Protein AF-A0A965WSR9-F1 (afdb_monomer_lite)

pLDDT: mean 94.51, std 2.81, range [81.12, 97.62]

Structure (mmCIF, N/CA/C/O backbone):
data_AF-A0A965WSR9-F1
#
_entry.id   AF-A0A965WSR9-F1
#
loop_
_atom_site.group_PDB
_atom_site.id
_atom_site.type_symbol
_atom_site.label_atom_id
_atom_site.label_alt_id
_atom_site.label_comp_id
_atom_site.label_asym_id
_atom_site.label_entity_id
_atom_site.label_seq_id
_atom_site.pdbx_PDB_ins_code
_atom_site.Cartn_x
_atom_site.Cartn_y
_atom_site.Cartn_z
_atom_site.occupancy
_atom_site.B_iso_or_equiv
_atom_site.auth_seq_id
_atom_site.auth_comp_id
_atom_site.auth_asym_id
_atom_site.auth_atom_id
_atom_site.pdbx_PDB_model_num
ATOM 1 N N . MET A 1 1 ? -14.775 -7.196 31.036 1.00 81.12 1 MET A N 1
ATOM 2 C CA . MET A 1 1 ? -16.139 -6.786 30.633 1.00 81.12 1 MET A CA 1
ATOM 3 C C . MET A 1 1 ? -16.415 -5.404 31.200 1.00 81.12 1 MET A C 1
ATOM 5 O O . MET A 1 1 ? -16.198 -5.242 32.394 1.00 81.12 1 MET A O 1
ATOM 9 N N . PRO A 1 2 ? -16.818 -4.418 30.384 1.00 90.06 2 PRO A N 1
ATOM 10 C CA . PRO A 1 2 ? -17.109 -3.080 30.884 1.00 90.06 2 PRO A CA 1
ATOM 11 C C . PRO A 1 2 ? -18.497 -2.989 31.540 1.00 90.06 2 PRO A C 1
ATOM 13 O O . PRO A 1 2 ? -19.432 -3.663 31.107 1.00 90.06 2 PRO A O 1
ATOM 16 N N . THR A 1 3 ? -18.630 -2.152 32.571 1.00 96.50 3 THR A N 1
ATOM 17 C CA . THR A 1 3 ? -19.898 -1.870 33.268 1.00 96.50 3 THR A CA 1
ATOM 18 C C . THR A 1 3 ? -20.765 -0.885 32.476 1.00 96.50 3 THR A C 1
ATOM 20 O O . THR A 1 3 ? -20.275 -0.155 31.613 1.00 96.50 3 THR A O 1
ATOM 23 N N . VAL A 1 4 ? -22.064 -0.813 32.784 1.00 94.50 4 VAL A N 1
ATOM 24 C CA . VAL A 1 4 ? -22.996 0.108 32.103 1.00 94.50 4 VAL A CA 1
ATOM 25 C C . VAL A 1 4 ? -22.544 1.568 32.244 1.00 94.50 4 VAL A C 1
ATOM 27 O O . VAL A 1 4 ? -22.483 2.286 31.251 1.00 94.50 4 VAL A O 1
ATOM 30 N N . ASN A 1 5 ? -22.102 1.987 33.434 1.00 96.50 5 ASN A N 1
ATOM 31 C CA . ASN A 1 5 ? -21.586 3.343 33.656 1.00 96.50 5 ASN A CA 1
ATOM 32 C C . ASN A 1 5 ? -20.302 3.640 32.861 1.00 96.50 5 ASN A C 1
ATOM 34 O O . ASN A 1 5 ? -20.094 4.781 32.451 1.00 96.50 5 ASN A O 1
ATOM 38 N N . GLN A 1 6 ? -19.452 2.636 32.610 1.00 95.62 6 GLN A N 1
ATOM 39 C CA . GLN A 1 6 ? -18.278 2.794 31.745 1.00 95.62 6 GLN A CA 1
ATOM 40 C C . GLN A 1 6 ? -18.686 3.004 30.288 1.00 95.62 6 GLN A C 1
ATOM 42 O O . GLN A 1 6 ? -18.088 3.840 29.627 1.00 95.62 6 GLN A O 1
ATOM 47 N N . LEU A 1 7 ? -19.721 2.306 29.808 1.00 95.19 7 LEU A N 1
ATOM 48 C CA . LEU A 1 7 ? -20.246 2.489 28.450 1.00 95.19 7 LEU A CA 1
ATOM 49 C C . LEU A 1 7 ? -20.988 3.821 28.272 1.00 95.19 7 LEU A C 1
ATOM 51 O O . LEU A 1 7 ? -20.932 4.395 27.189 1.00 95.19 7 LEU A O 1
ATOM 55 N N . ILE A 1 8 ? -21.650 4.322 29.320 1.00 94.25 8 ILE A N 1
ATOM 56 C CA . ILE A 1 8 ? -22.293 5.647 29.318 1.00 94.25 8 ILE A CA 1
ATOM 57 C C .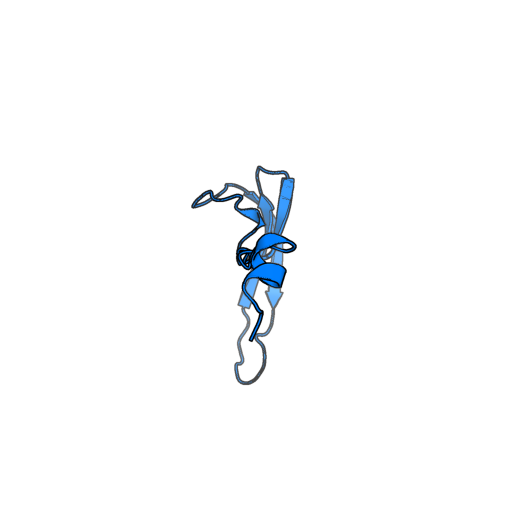 ILE A 1 8 ? -21.237 6.759 29.248 1.00 94.25 8 ILE A C 1
ATOM 59 O O . ILE A 1 8 ? -21.396 7.704 28.482 1.00 94.25 8 ILE A O 1
ATOM 63 N N . ARG A 1 9 ? -20.144 6.648 30.019 1.00 94.50 9 ARG A N 1
ATOM 64 C CA . ARG A 1 9 ? -19.045 7.634 30.010 1.00 94.50 9 ARG A CA 1
ATOM 65 C C . ARG A 1 9 ? -18.146 7.512 28.776 1.00 94.50 9 ARG A C 1
ATOM 67 O O . ARG A 1 9 ? -17.682 8.518 28.250 1.00 94.50 9 ARG A O 1
ATOM 74 N N . HIS A 1 10 ? -17.903 6.286 28.323 1.00 92.75 10 HIS A N 1
ATOM 75 C CA . HIS A 1 10 ? -17.041 5.951 27.194 1.00 92.75 10 HIS A CA 1
ATOM 76 C C . HIS A 1 10 ? -17.746 4.924 26.302 1.00 92.75 10 HIS A C 1
ATOM 78 O O . HIS A 1 10 ? -17.634 3.709 26.489 1.00 92.75 10 HIS A O 1
ATOM 84 N N . GLY A 1 11 ? -18.490 5.432 25.317 1.00 93.00 11 GLY A N 1
ATOM 85 C CA . GLY A 1 11 ? -19.178 4.605 24.329 1.00 93.00 11 GLY A CA 1
ATOM 86 C C . GLY A 1 11 ? -18.221 3.692 23.555 1.00 93.00 11 GLY A C 1
ATOM 87 O O . GLY A 1 11 ? -17.024 3.956 23.431 1.00 93.00 11 GLY A O 1
ATOM 88 N N . ARG A 1 12 ? -18.748 2.595 22.999 1.00 93.88 12 ARG A N 1
ATOM 89 C CA . ARG A 1 12 ? -17.942 1.687 22.169 1.00 93.88 12 ARG A CA 1
ATOM 90 C C . ARG A 1 12 ? -17.579 2.352 20.845 1.00 93.88 12 ARG A C 1
ATOM 92 O O . ARG A 1 12 ? -18.445 2.888 20.159 1.00 93.88 12 ARG A O 1
ATOM 99 N N . VAL A 1 13 ? -16.319 2.219 20.445 1.00 93.44 13 VAL A N 1
ATOM 100 C CA . VAL A 1 13 ? -15.832 2.675 19.139 1.00 93.44 13 VAL A CA 1
ATOM 101 C C . VAL A 1 13 ? -15.798 1.495 18.170 1.00 93.44 13 VAL A C 1
ATOM 103 O O . VAL A 1 13 ? -15.335 0.406 18.514 1.00 93.44 13 VAL A O 1
ATOM 106 N N . LYS A 1 14 ? -16.298 1.701 16.947 1.00 93.94 14 LYS A N 1
ATOM 107 C CA . LYS A 1 14 ? -16.177 0.714 15.866 1.00 93.94 14 LYS A CA 1
ATOM 108 C C . LYS A 1 14 ? -14.737 0.689 15.358 1.00 93.94 14 LYS A C 1
ATOM 110 O O . LYS A 1 14 ? -14.155 1.739 15.105 1.00 93.94 14 LYS A O 1
ATOM 115 N N . GLN A 1 15 ? -14.182 -0.502 15.166 1.00 92.25 15 GLN A N 1
ATOM 116 C CA . GLN A 1 15 ? -12.868 -0.645 14.545 1.00 92.25 15 GLN A CA 1
ATOM 117 C C . GLN A 1 15 ? -12.966 -0.310 13.053 1.00 92.25 15 GLN A C 1
ATOM 119 O O . GLN A 1 15 ? -13.843 -0.820 12.355 1.00 92.25 15 GLN A O 1
ATOM 124 N N . THR A 1 16 ? -12.082 0.558 12.566 1.00 92.94 16 THR A N 1
ATOM 125 C CA . THR A 1 16 ? -12.004 0.921 11.149 1.00 92.94 16 THR A CA 1
ATOM 126 C C . THR A 1 16 ? -10.906 0.113 10.463 1.00 92.94 16 THR A C 1
ATOM 128 O O . THR A 1 16 ? -9.795 -0.023 10.973 1.00 92.94 16 THR A O 1
ATOM 131 N N . THR A 1 17 ? -11.210 -0.440 9.289 1.00 93.56 17 THR A N 1
ATOM 132 C CA . THR A 1 17 ? -10.246 -1.186 8.469 1.00 93.56 17 THR A CA 1
ATOM 133 C C . THR A 1 17 ? -9.733 -0.320 7.325 1.00 93.56 17 THR A C 1
ATOM 135 O O . THR A 1 17 ? -10.510 0.382 6.676 1.00 93.56 17 THR A O 1
ATOM 138 N N . LYS A 1 18 ? -8.432 -0.401 7.033 1.00 91.81 18 LYS A N 1
ATOM 139 C CA . LYS A 1 18 ? -7.840 0.238 5.850 1.00 91.81 18 LYS A CA 1
ATOM 140 C C . LYS A 1 18 ? -8.080 -0.624 4.609 1.00 91.81 18 LYS A C 1
ATOM 142 O O . LYS A 1 18 ? -8.099 -1.850 4.695 1.00 91.81 18 LYS A O 1
ATOM 147 N N . THR A 1 19 ? -8.267 0.015 3.459 1.00 92.69 19 THR A N 1
ATOM 148 C CA . THR A 1 19 ? -8.395 -0.688 2.178 1.00 92.69 19 THR A CA 1
ATOM 149 C C . THR A 1 19 ? -7.033 -1.192 1.706 1.00 92.69 19 THR A C 1
ATOM 151 O O . THR A 1 19 ? -6.017 -0.531 1.911 1.00 92.69 19 THR A O 1
ATOM 154 N N . GLN A 1 20 ? -7.012 -2.348 1.034 1.00 92.06 20 GLN A N 1
ATOM 155 C CA . GLN A 1 20 ? -5.786 -2.894 0.430 1.00 92.06 20 GLN A CA 1
ATOM 156 C C . GLN A 1 20 ? -5.321 -2.078 -0.788 1.00 92.06 20 GLN A C 1
ATOM 158 O O . GLN A 1 20 ? -4.147 -2.086 -1.137 1.00 92.06 20 GLN A O 1
ATOM 163 N N . SER A 1 21 ? -6.239 -1.342 -1.421 1.00 92.06 21 SER A N 1
ATOM 164 C CA . SER A 1 21 ? -5.998 -0.542 -2.625 1.00 92.06 21 SER A CA 1
ATOM 165 C C . SER A 1 21 ? -6.330 0.944 -2.395 1.00 92.06 21 SER A C 1
ATOM 167 O O . SER A 1 21 ? -7.327 1.447 -2.928 1.00 92.06 21 SER A O 1
ATOM 169 N N . PRO A 1 22 ? -5.537 1.679 -1.591 1.00 92.12 22 PRO A N 1
ATOM 170 C CA . PRO A 1 22 ? -5.800 3.089 -1.295 1.00 92.12 22 PRO A CA 1
ATOM 171 C C . PRO A 1 22 ? -5.657 3.986 -2.533 1.00 92.12 22 PRO A C 1
ATOM 173 O O . PRO A 1 22 ? -6.420 4.934 -2.690 1.00 92.12 22 PRO A O 1
ATOM 176 N N . ILE A 1 23 ? -4.751 3.636 -3.454 1.00 93.12 23 ILE A N 1
ATOM 177 C CA . ILE A 1 23 ? -4.453 4.421 -4.663 1.00 93.12 23 ILE A CA 1
ATOM 178 C C . ILE A 1 23 ? -5.633 4.537 -5.640 1.00 93.12 23 ILE A C 1
ATOM 180 O O . ILE A 1 23 ? -5.636 5.420 -6.494 1.00 93.12 23 ILE A O 1
ATOM 184 N N . LEU A 1 24 ? -6.640 3.664 -5.520 1.00 93.38 24 LEU A N 1
ATOM 185 C CA . LEU A 1 24 ? -7.824 3.668 -6.380 1.00 93.38 24 LEU A CA 1
ATOM 186 C C . LEU A 1 24 ? -8.961 4.553 -5.856 1.00 93.38 24 LEU A C 1
ATOM 188 O O . LEU A 1 24 ? -9.903 4.788 -6.603 1.00 93.38 24 LEU A O 1
ATOM 192 N N . GLU A 1 25 ? -8.898 5.062 -4.619 1.00 92.19 25 GLU A N 1
ATOM 193 C CA . GLU A 1 25 ? -9.906 5.985 -4.055 1.00 92.19 25 GLU A CA 1
ATOM 194 C C . GLU A 1 25 ? -11.364 5.519 -4.255 1.00 92.19 25 GLU A C 1
ATOM 196 O O . GLU A 1 25 ? -12.234 6.294 -4.640 1.00 92.19 25 GLU A O 1
ATOM 201 N N . ARG A 1 26 ? -11.641 4.230 -4.006 1.00 92.50 26 ARG A N 1
ATOM 202 C CA . ARG A 1 26 ? -12.962 3.590 -4.206 1.00 92.50 26 ARG A CA 1
ATOM 203 C C . ARG A 1 26 ? -13.461 3.545 -5.662 1.00 92.50 26 ARG A C 1
ATOM 205 O O . ARG A 1 26 ? -14.601 3.150 -5.888 1.00 92.50 26 ARG A O 1
ATOM 212 N N . CYS A 1 27 ? -12.632 3.880 -6.648 1.00 94.56 27 CYS A N 1
ATOM 213 C CA . CYS A 1 27 ? -12.916 3.601 -8.054 1.00 94.56 27 CYS A CA 1
ATOM 214 C C . CYS A 1 27 ? -12.554 2.143 -8.399 1.00 94.56 27 CYS A C 1
ATOM 216 O O . CYS A 1 27 ? -11.559 1.632 -7.883 1.00 94.56 27 CYS A O 1
ATOM 218 N N . PRO A 1 28 ? -13.291 1.479 -9.309 1.00 95.75 28 PRO A N 1
ATOM 219 C CA . PRO A 1 28 ? -12.948 0.126 -9.755 1.00 95.75 28 PRO A CA 1
ATOM 220 C C . PRO A 1 28 ? -11.640 0.085 -10.561 1.00 95.75 28 PRO A C 1
ATOM 222 O O . PRO A 1 28 ? -10.897 -0.887 -10.486 1.00 95.75 28 PRO A O 1
ATOM 225 N N . GLN A 1 29 ? -11.337 1.150 -11.307 1.00 94.88 29 GLN A N 1
ATOM 226 C CA . GLN A 1 29 ? -10.117 1.297 -12.101 1.00 94.88 29 GLN A CA 1
ATOM 227 C C . GLN A 1 29 ? -9.771 2.780 -12.285 1.00 94.88 29 GLN A C 1
ATOM 229 O O . GLN A 1 29 ? -10.661 3.634 -12.282 1.00 94.88 29 GLN A O 1
ATOM 234 N N . LYS A 1 30 ? -8.485 3.093 -12.477 1.00 94.25 30 LYS A N 1
ATOM 235 C CA . LYS A 1 30 ? -8.001 4.432 -12.851 1.00 94.25 30 LYS A CA 1
ATOM 236 C C . LYS A 1 30 ? -6.999 4.318 -13.997 1.00 94.25 30 LYS A C 1
ATOM 238 O O . LYS A 1 30 ? -6.220 3.371 -14.050 1.00 94.25 30 LYS A O 1
ATOM 243 N N . ARG A 1 31 ? -7.020 5.294 -14.909 1.00 95.62 31 ARG A N 1
ATOM 244 C CA . ARG A 1 31 ? -6.006 5.413 -15.967 1.00 95.62 31 ARG A CA 1
ATOM 245 C C . ARG A 1 31 ? -4.682 5.868 -15.356 1.00 95.62 31 ARG A C 1
ATOM 247 O O . ARG A 1 31 ? -4.679 6.627 -14.387 1.00 95.62 31 ARG A O 1
ATOM 254 N N . GLY A 1 32 ? -3.575 5.445 -15.952 1.00 95.38 32 GLY A N 1
ATOM 255 C CA . GLY A 1 32 ? -2.242 5.866 -15.545 1.00 95.38 32 GLY A CA 1
ATOM 256 C C . GLY A 1 32 ? -1.228 5.746 -16.672 1.00 95.38 32 GLY A C 1
ATOM 257 O O . GLY A 1 32 ? -1.496 5.123 -17.698 1.00 95.38 32 GLY A O 1
ATOM 258 N N . VAL A 1 33 ? -0.071 6.367 -16.469 1.00 97.62 33 VAL A N 1
ATOM 259 C CA . VAL A 1 33 ? 1.066 6.350 -17.394 1.00 97.62 33 VAL A CA 1
ATOM 260 C C . VAL A 1 33 ? 2.188 5.523 -16.777 1.00 97.62 33 VAL A C 1
ATOM 262 O O . VAL A 1 33 ? 2.515 5.695 -15.601 1.00 97.62 33 VAL A O 1
ATOM 265 N N . CYS A 1 34 ? 2.771 4.618 -17.561 1.00 97.19 34 CYS A N 1
ATOM 266 C CA . CYS A 1 34 ? 3.909 3.816 -17.129 1.00 97.19 34 CYS A CA 1
ATOM 267 C C . CYS A 1 34 ? 5.172 4.683 -17.050 1.00 97.19 34 CYS A C 1
ATOM 269 O O . CYS A 1 34 ? 5.560 5.305 -18.034 1.00 97.19 34 CYS A O 1
ATOM 271 N N . LEU A 1 35 ? 5.814 4.701 -15.883 1.00 96.25 35 LEU A N 1
ATOM 272 C CA . LEU A 1 35 ? 7.079 5.393 -15.634 1.00 96.25 35 LEU A CA 1
ATOM 273 C C . LEU A 1 35 ? 8.276 4.481 -15.904 1.00 96.25 35 LEU A C 1
ATOM 275 O O . LEU A 1 35 ? 9.272 4.914 -16.475 1.00 96.25 35 LEU A O 1
ATOM 279 N N . SER A 1 36 ? 8.189 3.213 -15.497 1.00 95.62 36 SER A N 1
ATOM 280 C CA . SER A 1 36 ? 9.237 2.224 -15.749 1.00 95.62 36 SER A CA 1
ATOM 281 C C . SER A 1 36 ? 8.680 0.808 -15.805 1.00 95.62 36 SER A C 1
ATOM 283 O O . SER A 1 36 ? 7.733 0.474 -15.092 1.00 95.62 36 SER A O 1
ATOM 285 N N . VAL A 1 37 ? 9.294 -0.029 -16.642 1.00 97.25 37 VAL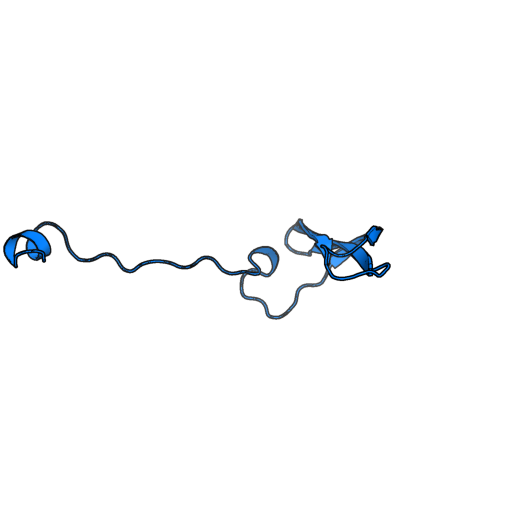 A N 1
ATOM 286 C CA . VAL A 1 37 ? 8.991 -1.459 -16.766 1.00 97.25 37 VAL A CA 1
ATOM 287 C C . VAL A 1 37 ? 10.223 -2.236 -16.329 1.00 97.25 37 VAL A C 1
ATOM 289 O O . VAL 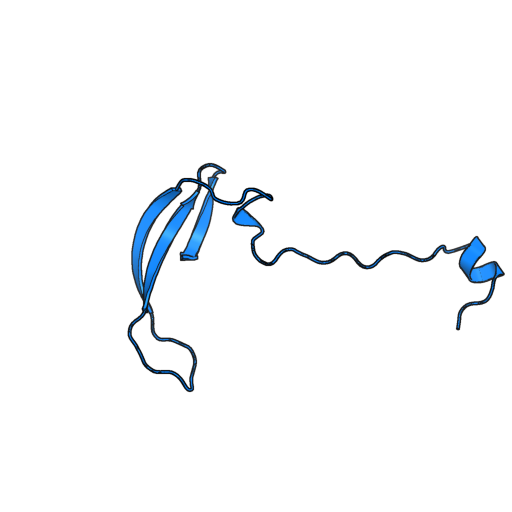A 1 37 ? 11.302 -2.054 -16.892 1.00 97.25 37 VAL A O 1
ATOM 292 N N . THR A 1 38 ? 10.081 -3.084 -15.315 1.00 96.69 38 THR A N 1
ATOM 293 C CA . THR A 1 38 ? 11.189 -3.868 -14.755 1.00 96.69 38 THR A CA 1
ATOM 294 C C . THR A 1 38 ? 10.760 -5.306 -14.482 1.00 96.69 38 THR A C 1
ATOM 296 O O . THR A 1 38 ? 9.585 -5.664 -14.588 1.00 96.69 38 THR A O 1
ATOM 299 N N . THR A 1 39 ? 11.726 -6.170 -14.170 1.00 97.12 39 THR A N 1
ATOM 300 C CA . THR A 1 39 ? 11.455 -7.551 -13.761 1.00 97.12 39 THR A CA 1
ATOM 301 C C . THR A 1 39 ? 11.850 -7.753 -12.302 1.00 97.12 39 THR A C 1
ATOM 303 O O . THR A 1 39 ? 12.873 -7.239 -11.857 1.00 97.12 39 THR A O 1
ATOM 306 N N . THR A 1 40 ? 11.024 -8.469 -11.536 1.00 96.25 40 THR A N 1
ATOM 307 C CA . THR A 1 40 ? 11.280 -8.793 -10.122 1.00 96.25 40 THR A CA 1
ATOM 308 C C . THR A 1 40 ? 11.094 -10.281 -9.852 1.00 96.25 40 THR A C 1
ATOM 310 O O . THR A 1 40 ? 10.291 -10.955 -10.501 1.00 96.25 40 THR A O 1
ATOM 313 N N . THR A 1 41 ? 11.853 -10.822 -8.900 1.00 96.62 41 THR A N 1
ATOM 314 C CA . THR A 1 41 ? 11.715 -12.213 -8.454 1.00 96.62 41 THR A CA 1
ATOM 315 C C . THR A 1 41 ? 10.681 -12.303 -7.321 1.00 96.62 41 THR A C 1
ATOM 317 O O . THR A 1 41 ? 10.638 -11.430 -6.452 1.00 96.62 41 THR A O 1
ATOM 320 N N . PRO A 1 42 ? 9.793 -13.317 -7.312 1.00 97.06 42 PRO A N 1
ATOM 321 C CA 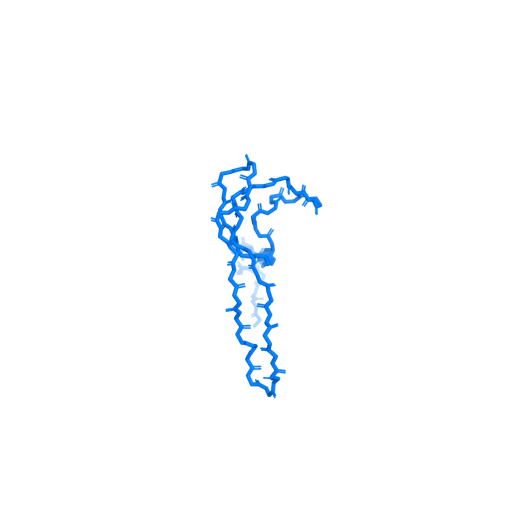. PRO A 1 42 ? 8.800 -13.477 -6.255 1.00 97.06 42 PRO A CA 1
ATOM 322 C C . PRO A 1 42 ? 9.456 -13.909 -4.934 1.00 97.06 42 PRO A C 1
ATOM 324 O O . PRO A 1 42 ? 10.560 -14.450 -4.910 1.00 97.06 42 PRO A O 1
ATOM 327 N N . LYS A 1 43 ? 8.744 -13.728 -3.815 1.00 96.12 43 LYS A N 1
ATOM 328 C CA . LYS A 1 43 ? 9.181 -14.248 -2.511 1.00 96.12 43 LYS A CA 1
ATOM 329 C C . LYS A 1 43 ? 9.231 -15.786 -2.537 1.00 96.12 43 LYS A C 1
ATOM 331 O O . LYS A 1 43 ? 8.324 -16.428 -3.078 1.00 96.12 43 LYS A O 1
ATOM 336 N N . LYS A 1 44 ? 10.251 -16.369 -1.890 1.00 94.38 44 LYS A N 1
ATOM 337 C CA . LYS A 1 44 ? 10.355 -17.818 -1.614 1.00 94.38 44 LYS A CA 1
ATOM 338 C C . LYS A 1 44 ? 9.021 -18.331 -1.030 1.00 94.38 44 LYS A C 1
ATOM 340 O O . LYS A 1 44 ? 8.450 -17.626 -0.195 1.00 94.38 44 LYS A O 1
ATOM 345 N N . PRO A 1 45 ? 8.502 -19.511 -1.421 1.00 96.88 45 PRO A N 1
ATOM 346 C CA . PRO A 1 45 ? 9.129 -20.625 -2.156 1.00 96.88 45 PRO A 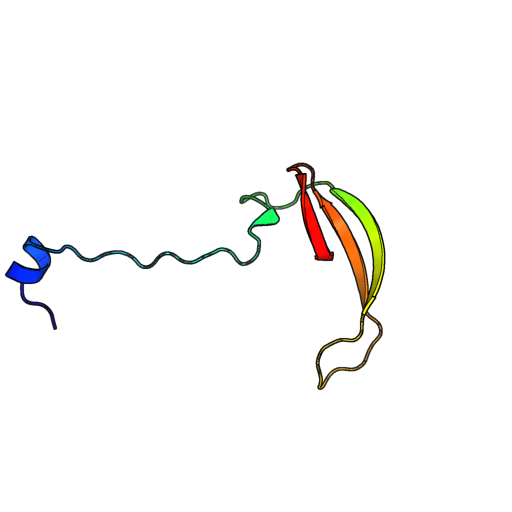CA 1
ATOM 347 C C . PRO A 1 45 ? 9.104 -20.516 -3.682 1.00 96.88 45 PRO A C 1
ATOM 349 O O . PRO A 1 45 ? 9.660 -21.374 -4.360 1.00 96.88 45 PRO A O 1
ATOM 352 N N . ASN A 1 46 ? 8.460 -19.490 -4.227 1.00 97.31 46 ASN A N 1
ATOM 353 C CA . ASN A 1 46 ? 8.250 -19.392 -5.663 1.00 97.31 46 ASN A CA 1
ATOM 354 C C . ASN A 1 46 ? 9.522 -18.926 -6.386 1.00 97.31 46 ASN A C 1
ATOM 356 O O . ASN A 1 46 ? 10.328 -18.189 -5.821 1.00 97.31 46 ASN A O 1
ATOM 360 N N . SER A 1 47 ? 9.660 -19.307 -7.658 1.00 95.62 47 SER A N 1
ATOM 361 C CA . SER A 1 47 ? 10.732 -18.849 -8.547 1.00 95.62 47 SER A CA 1
ATOM 362 C C . SER A 1 47 ? 10.152 -18.504 -9.917 1.00 95.62 47 SER A C 1
ATOM 364 O O . SER A 1 47 ? 9.434 -19.313 -10.499 1.00 95.62 47 SER A O 1
ATOM 366 N N . ALA A 1 48 ? 10.392 -17.275 -10.384 1.00 96.56 48 ALA A N 1
ATOM 367 C CA . ALA A 1 48 ? 10.014 -16.763 -11.706 1.00 96.56 48 ALA A CA 1
ATOM 368 C C . ALA A 1 48 ? 10.594 -15.350 -11.920 1.00 96.56 48 ALA A C 1
ATOM 370 O O . ALA A 1 48 ? 10.970 -14.682 -10.959 1.00 96.56 48 ALA A O 1
ATOM 371 N N . MET A 1 49 ? 10.566 -14.851 -13.160 1.00 96.44 49 MET A N 1
ATOM 372 C CA . MET A 1 49 ? 10.696 -13.417 -13.452 1.00 96.44 49 MET A CA 1
ATOM 373 C C . MET A 1 49 ? 9.304 -12.801 -13.647 1.00 96.44 49 MET A C 1
ATOM 375 O O . MET A 1 49 ? 8.597 -13.143 -14.595 1.00 96.44 49 MET A O 1
ATOM 379 N N . ARG A 1 50 ? 8.888 -11.897 -12.753 1.00 96.38 50 ARG A N 1
ATOM 380 C CA . ARG A 1 50 ? 7.621 -11.154 -12.844 1.00 96.38 50 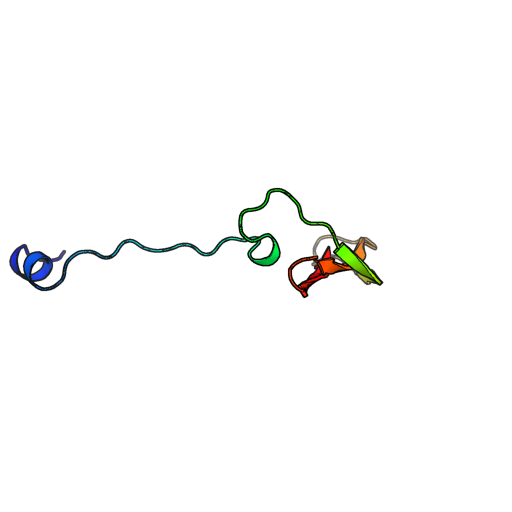ARG A CA 1
ATOM 381 C C . ARG A 1 50 ? 7.869 -9.825 -13.547 1.00 96.38 50 ARG A C 1
ATOM 383 O O . ARG A 1 50 ? 8.628 -9.006 -13.038 1.00 96.38 50 ARG A O 1
ATOM 390 N N . LYS A 1 51 ? 7.246 -9.617 -14.708 1.00 96.56 51 LYS A N 1
ATOM 391 C CA . LYS A 1 51 ? 7.225 -8.308 -15.376 1.00 96.56 51 LYS A CA 1
ATOM 392 C C . LYS A 1 51 ? 6.289 -7.396 -14.588 1.00 96.56 51 LYS A C 1
ATOM 394 O O . LYS A 1 51 ? 5.130 -7.758 -14.414 1.00 96.56 51 LYS A O 1
ATOM 399 N N . ILE A 1 52 ? 6.803 -6.270 -14.112 1.00 96.62 52 ILE A N 1
ATOM 400 C CA . ILE A 1 52 ? 6.061 -5.281 -13.326 1.00 96.62 52 ILE A CA 1
ATOM 401 C C . ILE A 1 52 ? 6.240 -3.889 -13.932 1.00 96.62 52 ILE A C 1
ATOM 403 O O . ILE A 1 52 ? 7.215 -3.631 -14.646 1.00 96.62 52 ILE A O 1
ATOM 407 N N . ALA A 1 53 ? 5.316 -2.985 -13.624 1.00 97.31 53 ALA A N 1
ATOM 408 C CA . ALA A 1 53 ? 5.369 -1.598 -14.059 1.00 97.31 53 ALA A CA 1
ATOM 409 C C . ALA A 1 53 ? 5.170 -0.638 -12.885 1.00 97.31 53 ALA A C 1
ATOM 411 O O . ALA A 1 53 ? 4.248 -0.789 -12.087 1.00 97.31 53 ALA A O 1
ATOM 412 N N . ARG A 1 54 ? 5.995 0.409 -12.803 1.00 96.81 54 ARG A N 1
ATOM 413 C CA . ARG A 1 54 ? 5.670 1.583 -11.984 1.00 96.81 54 ARG A CA 1
ATOM 414 C C . ARG A 1 54 ? 4.769 2.498 -12.793 1.00 96.81 54 ARG A C 1
ATOM 416 O O . ARG A 1 54 ? 5.137 2.903 -13.893 1.00 96.81 54 ARG A O 1
ATOM 423 N N . VAL A 1 55 ? 3.608 2.840 -12.251 1.00 97.38 55 VAL A N 1
ATOM 424 C CA . VAL A 1 55 ? 2.575 3.618 -12.940 1.00 97.38 55 VAL A CA 1
ATOM 425 C C . VAL A 1 55 ? 2.188 4.827 -12.101 1.00 97.38 55 VAL A C 1
ATOM 427 O O . VAL A 1 55 ? 1.955 4.708 -10.898 1.00 97.38 55 VAL A O 1
ATOM 430 N N . ARG A 1 56 ? 2.079 5.988 -12.751 1.00 96.50 56 ARG A N 1
ATOM 431 C CA . ARG A 1 56 ? 1.472 7.192 -12.178 1.00 96.50 56 ARG A CA 1
ATOM 432 C C . ARG A 1 56 ? 0.016 7.279 -12.609 1.00 96.50 56 ARG A C 1
ATOM 434 O O . ARG A 1 56 ? -0.271 7.379 -13.801 1.00 96.50 56 ARG A O 1
ATOM 441 N N . LEU A 1 57 ? -0.898 7.208 -11.650 1.00 96.38 57 LEU A N 1
ATOM 442 C CA . LEU A 1 57 ? -2.340 7.259 -11.880 1.00 96.38 57 LEU A CA 1
ATOM 443 C C . LEU A 1 57 ? -2.831 8.699 -12.071 1.00 96.38 57 LEU A C 1
ATOM 445 O O . LEU A 1 57 ? -2.168 9.668 -11.703 1.00 96.38 57 LEU A O 1
ATOM 449 N N . SER A 1 58 ? -4.038 8.845 -12.617 1.00 95.50 58 SER A N 1
ATOM 450 C CA . SER A 1 58 ? -4.659 10.149 -12.879 1.00 95.50 58 SER A CA 1
ATOM 451 C C . SER A 1 58 ? -4.925 10.997 -11.626 1.00 95.50 58 SER A C 1
ATOM 453 O O . SER A 1 58 ? -5.123 12.198 -11.751 1.00 95.50 58 SER A O 1
ATOM 455 N N . ASN A 1 59 ? -4.933 10.402 -10.428 1.00 93.50 59 ASN A N 1
ATOM 456 C CA . ASN A 1 59 ? -5.002 11.120 -9.145 1.00 93.50 59 ASN A CA 1
ATOM 457 C C . ASN A 1 59 ? -3.625 11.587 -8.634 1.00 93.50 59 ASN A C 1
ATOM 459 O O . ASN A 1 59 ? -3.512 12.058 -7.508 1.00 93.50 59 ASN A O 1
ATOM 463 N N . GLY A 1 60 ? -2.571 11.447 -9.443 1.00 92.94 60 GLY A N 1
ATOM 464 C CA . GLY A 1 60 ? -1.218 11.896 -9.120 1.00 92.94 60 GLY A CA 1
ATOM 465 C C . GLY A 1 60 ? -0.419 10.930 -8.246 1.00 92.94 60 GLY A C 1
ATOM 466 O O . GLY A 1 60 ? 0.775 11.162 -8.065 1.00 92.94 60 GLY A O 1
ATOM 467 N N . LEU A 1 61 ? -1.038 9.850 -7.757 1.00 95.00 61 LEU A N 1
ATOM 468 C CA . LEU A 1 61 ? -0.378 8.819 -6.961 1.00 95.00 61 LEU A CA 1
ATOM 469 C C . LEU A 1 61 ? 0.407 7.848 -7.846 1.00 95.00 61 LEU A C 1
ATOM 471 O O . LEU A 1 61 ? -0.012 7.508 -8.955 1.00 95.00 61 LEU A O 1
ATOM 475 N N . GLU A 1 62 ? 1.529 7.365 -7.324 1.00 94.69 62 GLU A N 1
ATOM 476 C CA . GLU A 1 62 ? 2.356 6.351 -7.971 1.00 94.69 62 GLU A CA 1
ATOM 477 C C . GLU A 1 62 ? 2.231 5.008 -7.255 1.00 94.69 62 GLU A C 1
ATOM 479 O O . GLU A 1 62 ? 2.187 4.941 -6.026 1.00 94.69 62 GLU A O 1
ATOM 484 N N . GLY A 1 63 ? 2.199 3.928 -8.031 1.00 92.88 63 GLY A N 1
ATOM 485 C CA . GLY A 1 63 ? 2.162 2.565 -7.518 1.00 92.88 63 GLY A CA 1
ATOM 486 C C . GLY A 1 63 ? 2.861 1.589 -8.455 1.00 92.88 63 GLY A C 1
ATOM 487 O O . GLY A 1 63 ? 3.112 1.895 -9.620 1.00 92.88 63 GLY A O 1
ATOM 488 N N . THR A 1 64 ? 3.180 0.410 -7.933 1.00 93.88 64 THR A N 1
ATOM 489 C CA . THR A 1 64 ? 3.686 -0.711 -8.731 1.00 93.88 64 THR A CA 1
ATOM 490 C C . THR A 1 64 ? 2.532 -1.653 -9.042 1.00 93.88 64 THR A C 1
ATOM 492 O O . THR A 1 64 ? 1.771 -1.998 -8.136 1.00 93.88 64 THR A O 1
ATOM 495 N N . ILE A 1 65 ? 2.420 -2.053 -10.307 1.00 83.69 65 ILE A N 1
ATOM 496 C CA . ILE A 1 65 ? 1.441 -3.016 -10.820 1.00 83.69 65 ILE A CA 1
ATOM 497 C C . ILE A 1 65 ? 2.175 -4.228 -11.391 1.00 83.69 65 ILE A C 1
ATOM 499 O O . ILE A 1 65 ? 3.259 -4.029 -11.994 1.00 83.69 65 ILE A O 1
#

Foldseek 3Di:
DDDPVCCVVPPDDDDDDDDPCVVCVPPPDFDWDFPDWDWDADDPPDGDTDTKTWTQTPVRDIDID

Radius of gyration: 21.01 Å; chains: 1; bounding box: 35×32×51 Å

Secondary structure (DSSP, 8-state):
---HHHHHHSPPPPPPPPPS-GGGTT-S---EEEEEEEEEPPPTT----EEEEEEEETTS-EEE-

Sequence (65 aa):
MPTVNQLIRHGRVKQTTKTQSPILERCPQKRGVCLSVTTTTPKKPNSAMRKIARVRLSNGLEGTI